Protein AF-A0A246J2X0-F1 (afdb_monomer_lite)

Radius of gyration: 18.59 Å; chains: 1; bounding box: 48×25×40 Å

Organism: NCBI:txid431061

Foldseek 3Di:
DDDDDDDDDDPVVQVVLVVVCVVVVHDSVVSVVVVVVVVVVVVVCVVVVNPDDPPDPVCPVVVVVVVPPD

Structure (mmCIF, N/CA/C/O backbone):
data_AF-A0A246J2X0-F1
#
_entry.id   AF-A0A246J2X0-F1
#
loop_
_atom_site.group_PDB
_atom_site.id
_atom_site.type_symbol
_atom_site.label_atom_id
_atom_site.label_alt_id
_atom_site.label_comp_id
_atom_site.label_asym_id
_atom_site.label_entity_id
_atom_site.label_seq_id
_atom_site.pdbx_PDB_ins_code
_atom_site.Cartn_x
_atom_site.Cartn_y
_atom_site.Cartn_z
_atom_site.occupancy
_atom_site.B_iso_or_equiv
_atom_site.auth_seq_id
_atom_site.auth_comp_id
_atom_site.auth_asym_id
_atom_site.auth_atom_id
_atom_site.pdbx_PDB_model_num
ATOM 1 N N . MET A 1 1 ? 13.523 13.727 6.385 1.00 56.16 1 MET A N 1
ATOM 2 C CA . MET A 1 1 ? 14.345 13.002 5.393 1.00 56.16 1 MET A CA 1
ATOM 3 C C . MET A 1 1 ? 13.835 11.571 5.321 1.00 56.16 1 MET A C 1
ATOM 5 O O . MET A 1 1 ? 13.619 11.010 6.392 1.00 56.16 1 MET A O 1
ATOM 9 N N . PRO A 1 2 ? 13.572 11.008 4.131 1.00 70.19 2 PRO A N 1
ATOM 10 C CA . PRO A 1 2 ? 13.229 9.592 4.008 1.00 70.19 2 PRO A CA 1
ATOM 11 C C . PRO A 1 2 ? 14.413 8.718 4.447 1.00 70.19 2 PRO A C 1
ATOM 13 O O . PRO A 1 2 ? 15.568 9.087 4.233 1.00 70.19 2 PRO A O 1
ATOM 16 N N . VAL A 1 3 ? 14.119 7.582 5.082 1.00 83.12 3 VAL A N 1
ATOM 17 C CA . VAL A 1 3 ? 15.121 6.584 5.486 1.00 83.12 3 VAL A CA 1
ATOM 18 C C . VAL A 1 3 ? 15.164 5.502 4.404 1.00 83.12 3 VAL A C 1
ATOM 20 O O . VAL A 1 3 ? 14.097 4.996 4.051 1.00 83.12 3 VAL A O 1
ATOM 23 N N . PRO A 1 4 ? 16.341 5.149 3.856 1.00 85.06 4 PRO A N 1
ATOM 24 C CA . PRO A 1 4 ? 16.436 4.087 2.862 1.00 85.06 4 PRO A CA 1
ATOM 25 C C . PRO A 1 4 ? 16.031 2.746 3.484 1.00 85.06 4 PRO A C 1
ATOM 27 O O . PRO A 1 4 ? 16.494 2.387 4.566 1.00 85.06 4 PRO A O 1
ATOM 30 N N . LEU A 1 5 ? 15.164 2.015 2.787 1.00 82.62 5 LEU A N 1
ATOM 31 C CA . LEU A 1 5 ? 14.685 0.692 3.173 1.00 82.62 5 LEU A CA 1
ATOM 32 C C . LEU A 1 5 ? 14.958 -0.279 2.026 1.00 82.62 5 LEU A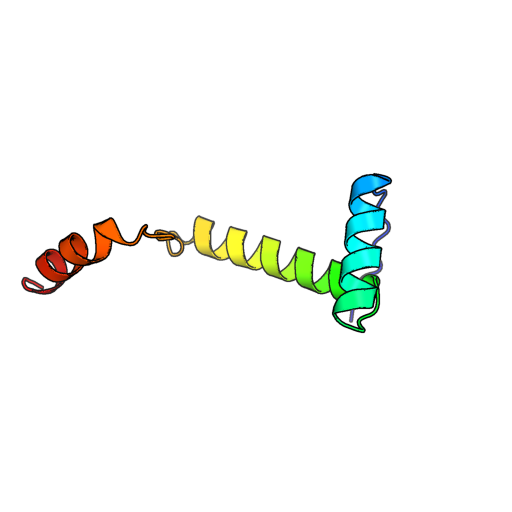 C 1
ATOM 34 O O . LEU A 1 5 ? 14.579 -0.010 0.888 1.00 82.62 5 LEU A O 1
ATOM 38 N N . THR A 1 6 ? 15.557 -1.422 2.347 1.00 89.56 6 THR A N 1
ATOM 39 C CA . THR A 1 6 ? 15.639 -2.567 1.437 1.00 89.56 6 THR A CA 1
ATOM 40 C C . THR A 1 6 ? 14.640 -3.613 1.907 1.00 89.56 6 THR A C 1
ATOM 42 O O . THR A 1 6 ? 14.667 -4.011 3.071 1.00 89.56 6 THR A O 1
ATOM 45 N N . ALA A 1 7 ? 13.763 -4.055 1.012 1.00 85.88 7 ALA A N 1
ATOM 46 C CA . ALA A 1 7 ? 12.781 -5.097 1.280 1.00 85.88 7 ALA A CA 1
ATOM 47 C C . ALA A 1 7 ? 12.820 -6.142 0.163 1.00 85.88 7 ALA A C 1
ATOM 49 O O . ALA A 1 7 ? 13.100 -5.818 -0.989 1.00 85.88 7 ALA A O 1
ATOM 50 N N . THR A 1 8 ? 12.549 -7.396 0.516 1.00 93.81 8 THR A N 1
ATOM 51 C CA . THR A 1 8 ? 12.289 -8.463 -0.456 1.00 93.81 8 THR A CA 1
ATOM 52 C C . THR A 1 8 ? 10.781 -8.611 -0.590 1.00 93.81 8 THR A C 1
ATOM 54 O O . THR A 1 8 ? 10.086 -8.683 0.424 1.00 93.81 8 THR A O 1
ATOM 57 N N . LEU A 1 9 ? 10.286 -8.620 -1.824 1.00 91.62 9 LEU A N 1
ATOM 58 C CA . LEU A 1 9 ? 8.874 -8.796 -2.146 1.00 91.62 9 LEU A CA 1
ATOM 59 C C . LEU A 1 9 ? 8.681 -10.148 -2.830 1.00 91.62 9 LEU A C 1
ATOM 61 O O . LEU A 1 9 ? 9.605 -10.660 -3.460 1.00 91.62 9 LEU A O 1
ATOM 65 N N . THR A 1 10 ? 7.489 -10.719 -2.691 1.00 97.06 10 THR A N 1
ATOM 66 C CA . THR A 1 10 ? 7.061 -11.812 -3.565 1.00 97.06 10 THR A CA 1
ATOM 67 C C . THR A 1 10 ? 6.794 -11.264 -4.966 1.00 97.06 10 THR A C 1
ATOM 69 O O . THR A 1 10 ? 6.481 -10.080 -5.113 1.00 97.06 10 THR A O 1
ATOM 72 N N . ASP A 1 11 ? 6.883 -12.124 -5.981 1.00 96.06 11 ASP A N 1
ATOM 73 C CA . ASP A 1 11 ? 6.591 -11.737 -7.368 1.00 96.06 11 ASP A CA 1
ATOM 74 C C . ASP A 1 11 ? 5.166 -11.174 -7.499 1.00 96.06 11 ASP A C 1
ATOM 76 O O . ASP A 1 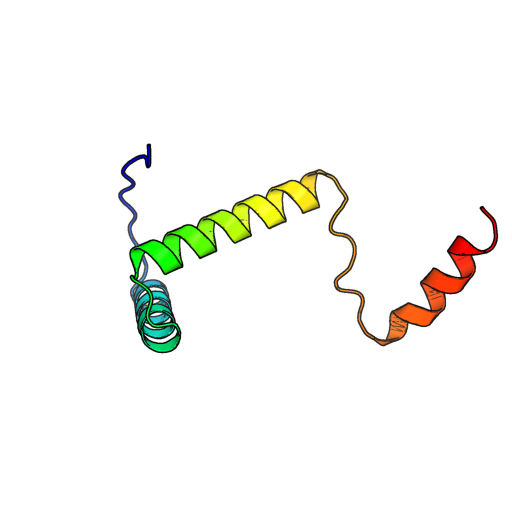11 ? 4.975 -10.113 -8.082 1.00 96.06 11 ASP A O 1
ATOM 80 N N . GLU A 1 12 ? 4.190 -11.813 -6.844 1.00 96.69 12 GLU A N 1
ATOM 81 C CA . GLU A 1 12 ? 2.790 -11.366 -6.798 1.00 96.69 12 GLU A CA 1
ATOM 82 C C . GLU A 1 12 ? 2.648 -9.944 -6.231 1.00 96.69 12 GLU A C 1
ATOM 84 O O . GLU A 1 12 ? 2.057 -9.073 -6.865 1.00 96.69 12 GLU A O 1
ATOM 89 N N . ALA A 1 13 ? 3.262 -9.664 -5.076 1.00 94.44 13 ALA A N 1
ATOM 90 C CA . ALA A 1 13 ? 3.193 -8.335 -4.472 1.00 94.44 13 ALA A CA 1
ATOM 91 C C . ALA A 1 13 ? 3.892 -7.276 -5.336 1.00 94.44 13 ALA A C 1
ATOM 93 O O . ALA A 1 13 ? 3.479 -6.115 -5.361 1.00 94.44 13 ALA A O 1
ATOM 94 N N . TYR A 1 14 ? 4.968 -7.656 -6.031 1.00 95.75 14 TYR A N 1
ATOM 95 C CA . TYR A 1 14 ? 5.656 -6.753 -6.943 1.00 95.75 14 TYR A CA 1
ATOM 96 C C . TYR A 1 14 ? 4.805 -6.435 -8.179 1.00 95.75 14 TYR A C 1
ATOM 98 O O . TYR A 1 14 ? 4.727 -5.272 -8.581 1.00 95.75 14 TYR A O 1
ATOM 106 N N . ASP A 1 15 ? 4.117 -7.428 -8.740 1.00 97.75 15 ASP A N 1
ATOM 107 C CA . ASP A 1 15 ? 3.209 -7.236 -9.871 1.00 97.75 15 ASP A CA 1
ATOM 108 C C . ASP A 1 15 ? 2.021 -6.331 -9.512 1.00 97.75 15 ASP A C 1
ATOM 110 O O . ASP A 1 15 ? 1.717 -5.409 -10.277 1.00 97.75 15 ASP A O 1
ATOM 114 N N . ASP A 1 16 ? 1.432 -6.491 -8.323 1.00 97.31 16 ASP A N 1
ATOM 115 C CA . ASP A 1 16 ? 0.373 -5.607 -7.816 1.00 97.31 16 ASP A CA 1
ATOM 116 C C . ASP A 1 16 ? 0.844 -4.148 -7.706 1.00 97.31 16 ASP A C 1
ATOM 118 O O . ASP A 1 16 ? 0.154 -3.219 -8.140 1.00 97.31 16 ASP A O 1
ATOM 122 N N . ILE A 1 17 ? 2.057 -3.926 -7.180 1.00 96.56 17 ILE A N 1
ATOM 123 C CA . ILE A 1 17 ? 2.654 -2.585 -7.079 1.00 96.56 17 ILE A CA 1
ATOM 124 C C . ILE A 1 17 ? 2.842 -1.974 -8.467 1.00 96.56 17 ILE A C 1
ATOM 126 O O . ILE A 1 17 ? 2.525 -0.800 -8.675 1.00 96.56 17 ILE A O 1
ATOM 130 N N . ARG A 1 18 ? 3.353 -2.749 -9.430 1.00 97.75 18 ARG A N 1
ATOM 131 C CA . ARG A 1 18 ? 3.569 -2.276 -10.804 1.00 97.75 18 ARG A CA 1
ATOM 132 C C . ARG A 1 18 ? 2.266 -1.952 -11.511 1.00 97.75 18 ARG A C 1
ATOM 134 O O . ARG A 1 18 ? 2.217 -0.997 -12.291 1.00 97.75 18 ARG A O 1
ATOM 141 N N . TRP A 1 19 ? 1.236 -2.756 -11.278 1.00 98.06 19 TRP A N 1
ATOM 142 C CA . TRP A 1 19 ? -0.082 -2.536 -11.845 1.00 98.06 19 TRP A CA 1
ATOM 143 C C . TRP A 1 19 ? -0.698 -1.240 -11.302 1.00 98.06 19 TRP A C 1
ATOM 145 O O . TRP A 1 19 ? -1.000 -0.349 -12.098 1.00 98.06 19 TRP A O 1
ATOM 155 N N . ALA A 1 20 ? -0.730 -1.062 -9.978 1.00 97.44 20 ALA A N 1
ATOM 156 C CA . ALA A 1 20 ? -1.231 0.157 -9.337 1.00 97.44 20 ALA A CA 1
ATOM 157 C C . ALA A 1 20 ? -0.431 1.410 -9.744 1.00 97.44 20 ALA A C 1
ATOM 159 O O . ALA A 1 20 ? -0.999 2.456 -10.049 1.00 97.44 20 ALA A O 1
ATOM 160 N N . ALA A 1 21 ? 0.901 1.304 -9.832 1.00 97.81 21 ALA A N 1
ATOM 161 C CA . ALA A 1 21 ? 1.759 2.406 -10.270 1.00 97.81 21 ALA A CA 1
ATOM 162 C C . ALA A 1 21 ? 1.402 2.891 -11.686 1.00 97.81 21 ALA A C 1
ATOM 164 O O . ALA A 1 21 ? 1.379 4.095 -11.953 1.00 97.81 21 ALA A O 1
ATOM 165 N N . ARG A 1 22 ? 1.090 1.962 -12.598 1.00 97.75 22 ARG A N 1
ATOM 166 C CA . ARG A 1 22 ? 0.665 2.290 -13.966 1.00 97.75 22 ARG A CA 1
ATOM 167 C C . ARG A 1 22 ? -0.727 2.901 -14.008 1.00 97.75 22 ARG A C 1
ATOM 169 O O . ARG A 1 22 ? -0.913 3.880 -14.729 1.00 97.75 22 ARG A O 1
ATOM 176 N N . GLU A 1 23 ? -1.673 2.321 -13.276 1.00 97.62 23 GLU A N 1
ATOM 177 C CA . GLU A 1 23 ? -3.061 2.782 -13.230 1.00 97.62 23 GLU A CA 1
ATOM 178 C C . GLU A 1 23 ? -3.147 4.219 -12.696 1.00 97.62 23 GLU A C 1
ATOM 180 O O . GLU A 1 23 ? -3.709 5.096 -13.357 1.00 97.62 23 GLU A O 1
ATOM 185 N N . 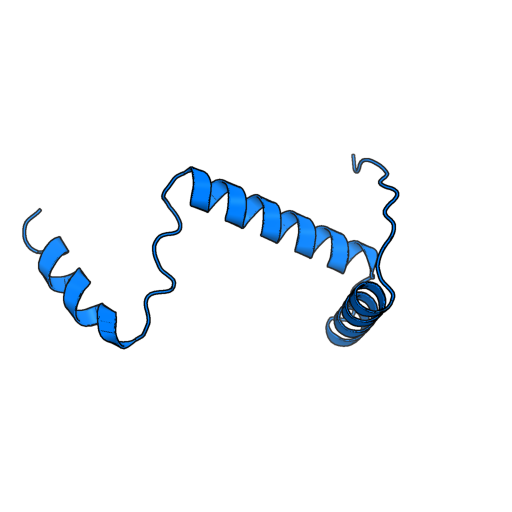ASP A 1 24 ? -2.465 4.493 -11.582 1.00 95.25 24 ASP A N 1
ATOM 186 C CA . ASP A 1 24 ? -2.518 5.790 -10.904 1.00 95.25 24 ASP A CA 1
ATOM 187 C C . ASP A 1 24 ? -1.491 6.811 -11.427 1.00 95.25 24 ASP A C 1
ATOM 189 O O . ASP A 1 24 ? -1.444 7.953 -10.964 1.00 95.25 24 ASP A O 1
ATOM 193 N N . ARG A 1 25 ? -0.648 6.423 -12.395 1.00 96.75 25 ARG A N 1
ATOM 194 C CA . ARG A 1 25 ? 0.478 7.231 -12.913 1.00 96.75 25 ARG A CA 1
ATOM 195 C C . ARG A 1 25 ? 1.440 7.689 -11.811 1.00 96.75 25 ARG A C 1
ATOM 197 O O . ARG A 1 25 ? 1.957 8.808 -11.839 1.00 96.75 25 ARG A O 1
ATOM 204 N N . HIS A 1 26 ? 1.699 6.803 -10.859 1.00 96.25 26 HIS A N 1
ATOM 205 C CA . HIS A 1 26 ? 2.630 7.012 -9.759 1.00 96.25 26 HIS A CA 1
ATOM 206 C C . HIS A 1 26 ? 3.900 6.179 -9.940 1.00 96.25 26 HIS A C 1
ATOM 208 O O . HIS A 1 26 ? 3.961 5.244 -10.736 1.00 96.25 26 HIS A O 1
ATOM 214 N N . SER A 1 27 ? 4.947 6.520 -9.189 1.00 96.88 27 SER A N 1
ATOM 215 C CA . SER A 1 27 ? 6.115 5.639 -9.089 1.00 96.88 27 SER A CA 1
ATOM 216 C C . SER A 1 27 ? 5.809 4.445 -8.180 1.00 96.88 27 SER A C 1
ATOM 218 O O . SER A 1 27 ? 5.053 4.576 -7.218 1.00 96.88 27 SER A O 1
ATOM 220 N N . GLU A 1 28 ? 6.456 3.302 -8.421 1.00 94.75 28 GLU A N 1
ATOM 221 C CA . GLU A 1 28 ? 6.366 2.121 -7.543 1.00 94.75 28 GLU A CA 1
ATOM 222 C C . GLU A 1 28 ? 6.693 2.486 -6.082 1.00 94.75 28 GLU A C 1
ATOM 224 O O . GLU A 1 28 ? 6.000 2.079 -5.152 1.00 94.75 28 GLU A O 1
ATOM 229 N N . MET A 1 29 ? 7.700 3.344 -5.874 1.00 93.06 29 MET A N 1
ATOM 230 C CA . MET A 1 29 ? 8.085 3.830 -4.545 1.00 93.06 29 MET A CA 1
ATOM 231 C C . MET A 1 29 ? 6.984 4.662 -3.873 1.00 93.06 29 MET A C 1
ATOM 233 O O . MET A 1 29 ? 6.801 4.585 -2.657 1.00 93.06 29 MET A O 1
ATOM 237 N N . GLU A 1 30 ? 6.244 5.463 -4.639 1.00 93.81 30 GLU A N 1
ATOM 238 C CA . GLU A 1 30 ? 5.121 6.241 -4.113 1.00 93.81 30 GLU A CA 1
ATOM 239 C C . GLU A 1 30 ? 3.960 5.330 -3.705 1.00 93.81 30 GLU A C 1
ATOM 241 O O . GLU A 1 30 ? 3.408 5.509 -2.618 1.00 93.81 30 GLU A O 1
ATOM 246 N N . VAL A 1 31 ? 3.651 4.310 -4.511 1.00 94.88 31 VAL A N 1
ATOM 247 C CA . VAL A 1 31 ? 2.654 3.279 -4.176 1.00 94.88 31 VAL A CA 1
ATOM 248 C C . VAL A 1 31 ? 3.038 2.564 -2.879 1.00 94.88 31 VAL A C 1
ATOM 250 O O . VAL A 1 31 ? 2.238 2.513 -1.944 1.00 94.88 31 VAL A O 1
ATOM 253 N N . ILE A 1 32 ? 4.289 2.105 -2.763 1.00 93.12 32 ILE A N 1
ATOM 254 C CA . ILE A 1 32 ? 4.812 1.462 -1.546 1.00 93.12 32 ILE A CA 1
ATOM 255 C C . ILE A 1 32 ? 4.709 2.404 -0.338 1.00 93.12 32 ILE A C 1
ATOM 257 O O . ILE A 1 32 ? 4.240 2.010 0.731 1.00 93.12 32 ILE A O 1
ATOM 261 N N . SER A 1 33 ? 5.109 3.667 -0.500 1.00 91.69 33 SER A N 1
ATOM 26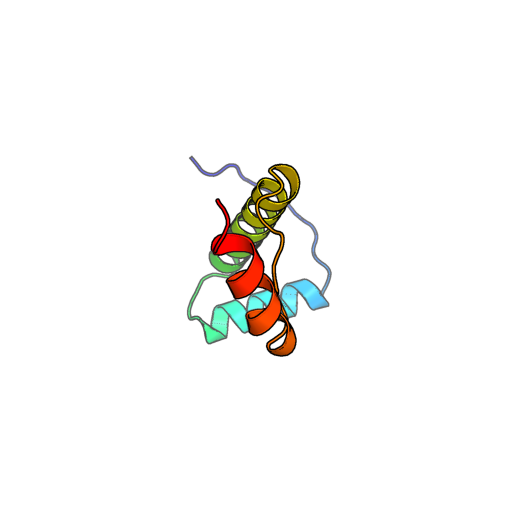2 C CA . SER A 1 33 ? 5.068 4.665 0.577 1.00 91.69 33 SER A CA 1
ATOM 263 C C . SER A 1 33 ? 3.640 4.911 1.068 1.00 91.69 33 SER A C 1
ATOM 265 O O . SER A 1 33 ? 3.401 4.974 2.277 1.00 91.69 33 SER A O 1
ATOM 267 N N . ARG A 1 34 ? 2.678 5.007 0.143 1.00 92.25 34 ARG A N 1
ATOM 268 C CA . ARG A 1 34 ? 1.251 5.153 0.459 1.00 92.25 34 ARG A CA 1
ATOM 269 C C . ARG A 1 34 ? 0.704 3.914 1.162 1.00 92.25 34 ARG A C 1
ATOM 271 O O . ARG A 1 34 ? 0.032 4.059 2.180 1.00 92.25 34 ARG A O 1
ATOM 278 N N . ALA A 1 35 ? 1.037 2.715 0.687 1.00 91.56 35 ALA A N 1
ATOM 279 C CA . ALA A 1 35 ? 0.616 1.462 1.312 1.00 91.56 35 ALA A CA 1
ATOM 280 C C . ALA A 1 35 ? 1.112 1.352 2.766 1.00 91.56 35 ALA A C 1
ATOM 282 O O . ALA A 1 35 ? 0.327 1.077 3.678 1.00 91.56 35 ALA A O 1
ATOM 283 N N . LEU A 1 36 ? 2.392 1.658 3.009 1.00 91.62 36 LEU A N 1
ATOM 284 C CA . LEU A 1 36 ? 2.972 1.681 4.356 1.00 91.62 36 LEU A CA 1
ATOM 285 C C . LEU A 1 36 ? 2.290 2.718 5.256 1.00 91.62 36 LEU A C 1
ATOM 287 O O . LEU A 1 36 ? 1.947 2.415 6.403 1.00 91.62 36 LEU A O 1
ATOM 291 N N . TYR A 1 37 ? 2.063 3.931 4.745 1.00 90.06 37 TYR A N 1
ATOM 292 C CA . TYR A 1 37 ? 1.378 4.987 5.489 1.00 90.06 37 TYR A CA 1
ATOM 293 C C . TYR A 1 37 ? -0.041 4.570 5.898 1.00 90.06 37 TYR A C 1
ATOM 295 O O . TYR A 1 37 ? -0.423 4.727 7.063 1.00 90.06 37 TYR A O 1
ATOM 303 N N . THR A 1 38 ? -0.800 3.989 4.970 1.00 88.94 38 THR A N 1
ATOM 304 C CA . THR A 1 38 ? -2.155 3.487 5.219 1.00 88.94 38 THR A CA 1
ATOM 305 C C . THR A 1 38 ? -2.150 2.389 6.279 1.00 88.94 38 THR A C 1
ATOM 307 O O . THR A 1 38 ? -2.901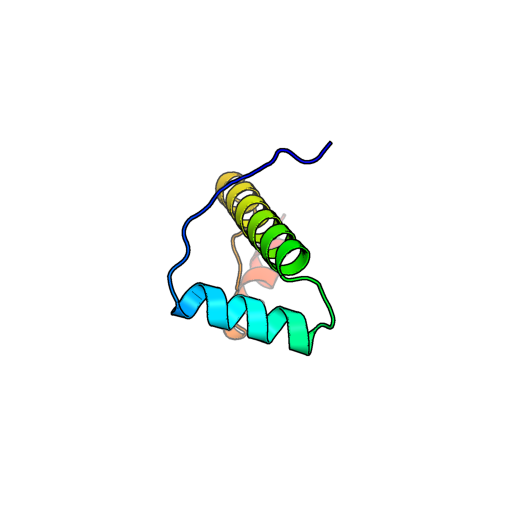 2.482 7.252 1.00 88.94 38 THR A O 1
ATOM 310 N N . TYR A 1 39 ? -1.255 1.401 6.172 1.00 89.19 39 TYR A N 1
ATOM 311 C CA . TYR A 1 39 ? -1.133 0.324 7.158 1.00 89.19 39 TYR A CA 1
ATOM 312 C C . TYR A 1 39 ? -0.874 0.854 8.576 1.00 89.19 39 TYR A C 1
ATOM 314 O O . TYR A 1 39 ? -1.576 0.490 9.524 1.00 89.19 39 TYR A O 1
ATOM 322 N N . PHE A 1 40 ? 0.104 1.751 8.744 1.00 88.06 40 PHE A N 1
ATOM 323 C CA . PHE A 1 40 ? 0.419 2.296 10.067 1.00 88.06 40 PHE A CA 1
ATOM 324 C C . PHE A 1 40 ? -0.671 3.224 10.604 1.00 88.06 40 PHE A C 1
ATOM 326 O O . PHE A 1 40 ? -0.893 3.250 11.818 1.00 88.06 40 PHE A O 1
ATOM 333 N N . THR A 1 41 ? -1.374 3.942 9.729 1.00 86.25 41 THR A N 1
ATOM 334 C CA . THR A 1 41 ? -2.527 4.767 10.108 1.00 86.25 41 THR A CA 1
ATOM 335 C C . THR A 1 41 ? -3.660 3.895 10.640 1.00 86.25 41 THR A C 1
ATOM 337 O O . THR A 1 41 ? -4.105 4.104 11.768 1.00 86.25 41 THR A O 1
ATOM 340 N N . LEU A 1 42 ? -4.048 2.850 9.903 1.00 83.88 42 LEU A N 1
ATOM 341 C CA . LEU A 1 42 ? -5.064 1.889 10.343 1.00 83.88 42 LEU A CA 1
ATOM 342 C C . LEU A 1 42 ? -4.671 1.227 11.664 1.00 83.88 42 LEU A C 1
ATOM 344 O O . LEU A 1 42 ? -5.443 1.232 12.621 1.00 83.88 42 LEU A O 1
ATOM 348 N N . ARG A 1 43 ? -3.431 0.737 11.771 1.00 84.56 43 ARG A N 1
ATOM 349 C CA . ARG A 1 43 ? -2.916 0.125 13.002 1.00 84.56 43 ARG A CA 1
ATOM 350 C C . ARG A 1 43 ? -2.977 1.082 14.197 1.00 84.56 43 ARG A C 1
ATOM 352 O O . ARG A 1 43 ? -3.300 0.660 15.309 1.00 84.56 43 ARG A O 1
ATOM 359 N N . ARG A 1 44 ? -2.658 2.365 13.991 1.00 84.00 44 ARG A N 1
ATOM 360 C CA . ARG A 1 44 ? -2.714 3.399 15.034 1.00 84.00 44 ARG A CA 1
ATOM 361 C C . ARG A 1 44 ? -4.144 3.647 15.494 1.00 84.00 44 ARG A C 1
ATOM 363 O O . ARG A 1 44 ? -4.372 3.736 16.699 1.00 84.00 44 ARG A O 1
ATOM 370 N N . GLU A 1 45 ? -5.085 3.747 14.567 1.00 80.00 45 GLU A N 1
ATOM 371 C CA . GLU A 1 45 ? -6.479 4.029 14.895 1.00 80.00 45 GLU A CA 1
ATOM 372 C C . GLU A 1 45 ? -7.188 2.818 15.530 1.00 80.00 45 GLU A C 1
ATOM 374 O O . GLU A 1 45 ? -7.925 2.995 16.502 1.00 80.00 45 GLU A O 1
ATOM 379 N N . ILE A 1 46 ? -6.867 1.585 15.110 1.00 81.12 46 ILE A N 1
ATOM 380 C CA . ILE A 1 46 ? -7.307 0.346 15.781 1.00 81.12 46 ILE A CA 1
ATOM 381 C C . ILE A 1 46 ? -6.789 0.303 17.223 1.00 81.12 46 ILE A C 1
ATOM 383 O O . ILE A 1 46 ? -7.563 0.108 18.157 1.00 81.12 46 ILE A O 1
ATOM 387 N N . ARG A 1 47 ? -5.489 0.553 17.443 1.00 78.56 47 ARG A N 1
ATOM 388 C CA . ARG A 1 47 ? -4.900 0.545 18.797 1.00 78.56 47 ARG A CA 1
ATOM 389 C C . ARG A 1 47 ? -5.522 1.598 19.720 1.00 78.56 47 ARG A C 1
ATOM 391 O O . ARG A 1 47 ? -5.535 1.419 20.933 1.00 78.56 47 ARG A O 1
ATOM 398 N N . ARG A 1 48 ? -6.007 2.705 19.158 1.00 79.69 48 ARG A N 1
ATOM 399 C CA . ARG A 1 48 ? -6.693 3.777 19.893 1.00 79.69 48 ARG A CA 1
ATOM 400 C C . ARG A 1 48 ? -8.172 3.489 20.149 1.00 79.69 48 ARG A C 1
ATOM 402 O O . ARG A 1 48 ? -8.832 4.340 20.735 1.00 79.69 48 ARG A O 1
ATOM 409 N N . GLY A 1 49 ? -8.685 2.346 19.690 1.00 67.56 49 GLY A N 1
ATOM 410 C CA . GLY A 1 49 ? -10.102 1.998 19.781 1.00 67.56 49 GLY A CA 1
ATOM 411 C C . GLY A 1 49 ? -11.005 2.889 18.924 1.00 67.56 49 GLY A C 1
ATOM 412 O O . GLY A 1 49 ? -12.195 2.974 19.195 1.00 67.56 49 GLY A O 1
ATOM 413 N N . ARG A 1 50 ? -10.449 3.592 17.925 1.00 64.12 50 ARG A N 1
ATOM 414 C CA . ARG A 1 50 ? -11.185 4.545 17.074 1.00 64.12 50 ARG A CA 1
ATOM 415 C C . ARG A 1 50 ? -11.730 3.916 15.797 1.00 64.12 50 ARG A C 1
ATOM 417 O O . ARG A 1 50 ? -12.702 4.417 15.250 1.00 64.12 50 ARG A O 1
ATOM 424 N N . VAL A 1 51 ? -11.133 2.819 15.331 1.00 55.19 51 VAL A N 1
ATOM 425 C CA . VAL A 1 51 ? -11.653 2.042 14.194 1.00 55.19 51 VAL A CA 1
ATOM 426 C C . VAL A 1 51 ? -12.508 0.906 14.744 1.00 55.19 51 VAL A C 1
ATOM 428 O O . VAL A 1 51 ? -12.077 -0.237 14.852 1.00 55.19 51 VAL A O 1
ATOM 431 N N . LEU A 1 52 ? -13.725 1.267 15.140 1.00 51.03 52 LEU A N 1
ATOM 432 C CA . LEU A 1 52 ? -14.874 0.375 15.241 1.00 51.03 52 LEU A CA 1
ATOM 433 C C . LEU A 1 52 ? -15.880 0.890 14.214 1.00 51.03 52 LEU A C 1
ATOM 435 O O . LEU A 1 52 ? -16.629 1.819 14.496 1.00 51.03 52 LEU A O 1
ATOM 439 N N . GLY A 1 53 ? -15.848 0.330 13.005 1.00 52.25 53 GLY A N 1
ATOM 440 C CA . GLY A 1 53 ? -16.926 0.545 12.048 1.00 52.25 53 GLY A CA 1
ATOM 441 C C . GLY A 1 53 ? -16.511 0.649 10.589 1.00 52.25 53 GLY A C 1
ATOM 442 O O . GLY A 1 53 ? -16.586 1.720 10.001 1.00 52.25 53 GLY A O 1
ATOM 443 N N . PHE A 1 54 ? -16.209 -0.488 9.964 1.00 47.59 54 PHE A N 1
ATOM 444 C CA . PHE A 1 54 ? -16.926 -0.775 8.722 1.00 47.59 54 PHE A CA 1
ATOM 445 C C . PHE A 1 54 ? -18.248 -1.387 9.164 1.00 47.59 54 PHE A C 1
ATOM 447 O O . PHE A 1 54 ? -18.341 -2.578 9.446 1.00 47.59 54 PHE A O 1
ATOM 454 N N . VAL A 1 55 ? -19.219 -0.513 9.391 1.00 46.91 55 VAL A N 1
ATOM 455 C CA . VAL A 1 55 ? -20.571 -0.910 9.730 1.00 46.91 55 VAL A CA 1
ATOM 456 C C . VAL A 1 55 ? -21.294 -1.132 8.409 1.00 46.91 55 VAL A C 1
ATOM 458 O O . VAL A 1 55 ? -21.478 -0.202 7.627 1.00 46.91 55 VAL A O 1
ATOM 461 N N . ASP A 1 56 ? -21.613 -2.397 8.161 1.00 46.56 56 ASP A N 1
ATOM 462 C CA . ASP A 1 56 ? -22.517 -2.875 7.120 1.00 46.56 56 ASP A CA 1
ATOM 463 C C . ASP A 1 56 ? -23.804 -2.027 7.073 1.00 46.56 56 ASP A C 1
ATOM 465 O O . ASP A 1 56 ? -24.248 -1.517 8.109 1.00 46.56 56 ASP A O 1
ATOM 469 N N . ARG A 1 57 ? -24.419 -1.868 5.894 1.00 49.38 57 ARG A N 1
ATOM 470 C CA . ARG A 1 57 ? -25.574 -0.964 5.691 1.00 49.38 57 ARG A CA 1
ATOM 471 C C . ARG A 1 57 ? -26.752 -1.245 6.639 1.00 49.38 57 ARG A C 1
ATOM 473 O O . ARG A 1 57 ? -27.524 -0.335 6.921 1.00 49.38 57 ARG A 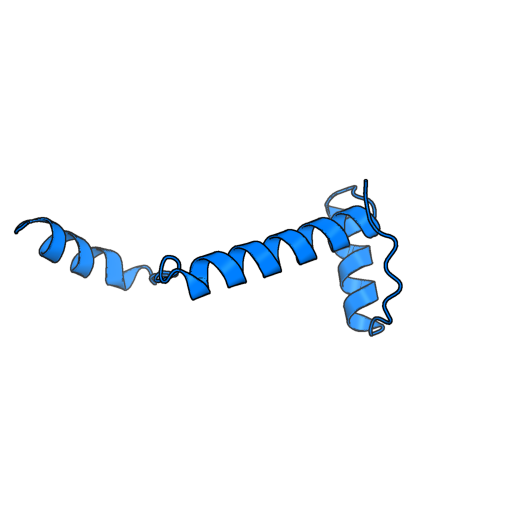O 1
ATOM 480 N N . ASP A 1 58 ? -26.852 -2.448 7.197 1.00 53.22 58 ASP A N 1
ATOM 481 C CA . ASP A 1 58 ? -27.942 -2.850 8.096 1.00 53.22 58 ASP A CA 1
ATOM 482 C C . ASP A 1 58 ? -27.825 -2.332 9.546 1.00 53.22 58 ASP A C 1
ATOM 484 O O . ASP A 1 58 ? -28.772 -2.440 10.326 1.00 53.22 58 ASP A O 1
ATOM 488 N N . HIS A 1 59 ? -26.701 -1.732 9.943 1.00 50.16 59 HIS A N 1
ATOM 489 C CA . HIS A 1 59 ? -26.476 -1.288 11.330 1.00 50.16 59 HIS A CA 1
ATOM 490 C C . HIS A 1 59 ? -26.691 0.223 11.567 1.00 50.16 59 HIS A C 1
ATOM 492 O O . HIS A 1 59 ? -26.606 0.685 12.710 1.00 50.16 59 HIS A O 1
ATOM 498 N N . GLU A 1 60 ? -27.018 1.001 10.531 1.00 45.69 60 GLU A N 1
ATOM 499 C CA . GLU A 1 60 ? -27.274 2.449 10.634 1.00 45.69 60 GLU A CA 1
ATOM 500 C C . GLU A 1 60 ? -28.467 2.769 11.563 1.00 45.69 60 GLU A C 1
ATOM 502 O O . GLU A 1 60 ? -28.446 3.746 12.316 1.00 45.69 60 GLU A O 1
ATOM 507 N N . HIS A 1 61 ? -29.465 1.882 11.625 1.00 49.53 61 HIS A N 1
ATOM 508 C CA . HIS A 1 61 ? -30.630 2.051 12.500 1.00 49.53 61 HIS A CA 1
ATOM 509 C C . HIS A 1 61 ? -30.334 1.854 13.997 1.00 49.53 61 HIS A C 1
ATOM 511 O O . HIS A 1 61 ? -31.028 2.425 14.843 1.00 49.53 61 HIS A O 1
ATOM 517 N N . HIS A 1 62 ? -29.305 1.081 14.360 1.00 45.94 62 HIS A N 1
ATOM 518 C CA . HIS A 1 62 ? -29.025 0.787 15.770 1.00 45.94 62 HIS A CA 1
ATOM 519 C C . HIS A 1 62 ? -28.300 1.945 16.477 1.00 45.94 62 HIS A C 1
ATOM 521 O O . HIS A 1 62 ? -28.580 2.232 17.643 1.00 45.94 62 HIS A O 1
ATOM 527 N N . LEU A 1 63 ? -27.427 2.671 15.768 1.00 48.88 63 LEU A N 1
ATOM 528 C CA . LEU A 1 63 ? -26.646 3.776 16.339 1.00 48.88 63 LEU A CA 1
ATOM 529 C C . LEU A 1 63 ? -27.474 5.046 16.596 1.00 48.88 63 LEU A C 1
ATOM 531 O O . LEU A 1 63 ? -27.227 5.739 17.584 1.00 48.88 63 LEU A O 1
ATOM 535 N N . GLN A 1 64 ? -28.504 5.330 15.789 1.00 46.25 64 GLN A N 1
ATOM 536 C CA . GLN A 1 64 ? -29.387 6.483 16.032 1.00 46.25 64 GLN A CA 1
ATOM 537 C C . GLN A 1 64 ? -30.162 6.385 17.355 1.00 46.25 64 GLN A C 1
ATOM 539 O O . GLN A 1 64 ? -30.496 7.407 17.954 1.00 46.25 64 GLN A O 1
ATOM 544 N N . THR A 1 65 ? -30.417 5.172 17.850 1.00 47.75 65 THR A N 1
ATOM 545 C CA . THR A 1 65 ? -31.171 4.979 19.098 1.00 47.75 65 THR A CA 1
ATOM 546 C C . THR A 1 65 ? -30.311 5.266 20.335 1.00 47.75 65 THR A C 1
ATOM 548 O O . THR A 1 65 ? -30.821 5.778 21.330 1.00 47.75 65 THR A O 1
ATOM 551 N N . GLN A 1 66 ? -28.999 5.008 20.276 1.00 40.88 66 GLN A N 1
ATOM 552 C CA . GLN A 1 66 ? -28.093 5.195 21.418 1.00 40.88 66 GLN A CA 1
ATOM 553 C C . GLN A 1 66 ? -27.623 6.643 21.609 1.00 40.88 66 GLN A C 1
ATOM 555 O O . GLN A 1 66 ? -27.327 7.038 22.732 1.00 40.88 66 GLN A O 1
ATOM 560 N N . ILE A 1 67 ? -27.613 7.460 20.551 1.00 46.47 67 ILE A N 1
ATOM 561 C CA . ILE A 1 67 ? -27.235 8.883 20.638 1.00 46.47 67 ILE A CA 1
ATOM 562 C C . ILE A 1 67 ? -28.379 9.748 21.203 1.00 46.47 67 ILE A C 1
ATOM 564 O O . ILE A 1 67 ? -28.157 10.883 21.604 1.00 46.47 67 ILE A O 1
ATOM 568 N N . ARG A 1 68 ? -29.613 9.232 21.300 1.00 35.78 68 ARG A N 1
ATOM 569 C CA . ARG A 1 68 ? -30.771 10.031 21.740 1.00 35.78 68 ARG A CA 1
ATOM 570 C C . ARG A 1 68 ? -30.976 10.107 23.265 1.00 35.78 68 ARG A C 1
ATOM 572 O O . ARG A 1 68 ? -31.948 10.720 23.694 1.00 35.78 68 ARG A O 1
ATOM 579 N N . TRP A 1 69 ? -30.098 9.506 24.073 1.00 40.41 69 TRP A N 1
ATOM 580 C CA . TRP A 1 69 ? -30.211 9.497 25.545 1.00 40.41 69 TRP A CA 1
ATOM 581 C C . TRP A 1 69 ? -28.911 9.850 26.289 1.00 40.41 69 TRP A C 1
ATOM 583 O O . TRP A 1 69 ? -28.778 9.533 27.471 1.00 40.41 69 TRP A O 1
ATOM 593 N N . ILE A 1 70 ? -27.975 10.527 25.621 1.00 40.31 70 ILE A N 1
ATOM 594 C CA . ILE A 1 70 ? -26.882 11.270 26.269 1.00 40.31 70 ILE A CA 1
ATOM 595 C C . ILE A 1 70 ? -27.034 12.732 25.865 1.00 40.31 70 ILE A C 1
ATOM 597 O O . ILE A 1 70 ? -26.963 13.593 26.766 1.00 40.31 70 ILE A O 1
#

pLDDT: mean 77.2, std 20.8, range [35.78, 98.06]

Sequence (70 aa):
MPVPLTATLTDEAYDDIRWAAREDRHSEMEVISRALYTYFTLRREIRRGRVLGFVDRDHEHHLQTQIRWI

Secondary structure (DSSP, 8-state):
-PPP------HHHHHHHHHHHHHTT--HHHHHHHHHHHHHHHHHHHHTT-------GGGHHHHHHHGGG-